Protein AF-A0AAI9WAF0-F1 (afdb_monomer_lite)

Structure (mmCIF, N/CA/C/O backbone):
data_AF-A0AAI9WAF0-F1
#
_entry.id   AF-A0AAI9WAF0-F1
#
loop_
_atom_site.group_PDB
_atom_site.id
_atom_site.type_symbol
_atom_site.label_atom_id
_atom_site.label_alt_id
_atom_site.label_comp_id
_atom_site.label_asym_id
_atom_site.label_entity_id
_atom_site.label_seq_id
_atom_site.pdbx_PDB_ins_code
_atom_site.Cartn_x
_atom_site.Cartn_y
_atom_site.Cartn_z
_atom_site.occupancy
_atom_site.B_iso_or_equiv
_atom_site.auth_seq_id
_atom_site.auth_comp_id
_atom_site.auth_asym_id
_atom_site.auth_atom_id
_atom_site.pdbx_PDB_model_num
ATOM 1 N N . MET A 1 1 ? -15.490 14.303 31.988 1.00 39.72 1 MET A N 1
ATOM 2 C CA . MET A 1 1 ? -14.953 14.883 30.740 1.00 39.72 1 MET A CA 1
ATOM 3 C C . MET A 1 1 ? -13.532 14.339 30.536 1.00 39.72 1 MET A C 1
ATOM 5 O O . MET A 1 1 ? -12.592 15.025 30.876 1.00 39.72 1 MET A O 1
ATOM 9 N N . MET A 1 2 ? -13.384 13.064 30.133 1.00 45.62 2 MET A N 1
ATOM 10 C CA . MET A 1 2 ? -12.091 12.324 30.143 1.00 45.62 2 MET A CA 1
ATOM 11 C C . MET A 1 2 ? -11.842 11.447 28.893 1.00 45.62 2 MET A C 1
ATOM 13 O O . MET A 1 2 ? -10.805 10.806 28.788 1.00 45.62 2 MET A O 1
ATOM 17 N N . LYS A 1 3 ? -12.786 11.368 27.942 1.00 50.12 3 LYS A N 1
ATOM 18 C CA . LYS A 1 3 ? -12.644 10.518 26.737 1.00 50.12 3 LYS A CA 1
ATOM 19 C C . LYS A 1 3 ? -11.874 11.191 25.597 1.00 50.12 3 LYS A C 1
ATOM 21 O O . LYS A 1 3 ? -11.399 10.498 24.706 1.00 50.12 3 LYS A O 1
ATOM 26 N N . THR A 1 4 ? -11.780 12.517 25.609 1.00 54.72 4 THR A N 1
ATOM 27 C CA . THR A 1 4 ? -11.128 13.291 24.546 1.00 54.72 4 THR A CA 1
ATOM 28 C C . THR A 1 4 ? -9.605 13.140 24.601 1.00 54.72 4 THR A C 1
ATOM 30 O O . THR A 1 4 ? -8.979 13.005 23.556 1.00 54.72 4 THR A O 1
ATOM 33 N N . ASP A 1 5 ? -9.041 13.038 25.809 1.00 63.12 5 ASP A N 1
ATOM 34 C CA . ASP A 1 5 ? -7.589 13.004 26.039 1.00 63.12 5 ASP A CA 1
ATOM 35 C C . ASP A 1 5 ? -6.935 11.667 25.662 1.00 63.12 5 ASP A C 1
ATOM 37 O O . ASP A 1 5 ? -5.769 11.626 25.282 1.00 63.12 5 ASP A O 1
ATOM 41 N N . SER A 1 6 ? -7.663 10.546 25.742 1.00 69.19 6 SER A N 1
ATOM 42 C CA . SER A 1 6 ? -7.091 9.243 25.374 1.00 69.19 6 SER A CA 1
ATOM 43 C C . SER A 1 6 ? -7.050 9.023 23.862 1.00 69.19 6 SER A C 1
ATOM 45 O O . SER A 1 6 ? -6.161 8.335 23.363 1.00 69.19 6 SER A O 1
ATOM 47 N N . LEU A 1 7 ? -8.002 9.605 23.129 1.00 69.69 7 LEU A N 1
ATOM 48 C CA . LEU A 1 7 ? -8.086 9.490 21.674 1.00 69.69 7 LEU A CA 1
ATOM 49 C C . LEU A 1 7 ? -7.065 10.386 20.975 1.00 69.69 7 LEU A C 1
ATOM 51 O O . LEU A 1 7 ? -6.473 9.947 19.994 1.00 69.69 7 LEU A O 1
ATOM 55 N N . SER A 1 8 ? -6.827 11.594 21.491 1.00 72.06 8 SER A N 1
ATOM 56 C CA . SER A 1 8 ? -5.754 12.461 20.993 1.00 72.06 8 SER A CA 1
ATOM 57 C C . SER A 1 8 ? -4.383 11.821 21.207 1.00 72.06 8 SER A C 1
ATOM 59 O O . SER A 1 8 ? -3.602 11.745 20.265 1.00 72.06 8 SER A O 1
ATOM 61 N N . LEU A 1 9 ? -4.131 11.253 22.391 1.00 78.75 9 LEU A N 1
ATOM 62 C CA . LEU A 1 9 ? -2.874 10.562 22.693 1.00 78.75 9 LEU A CA 1
ATOM 63 C C . LEU A 1 9 ? -2.663 9.316 21.816 1.00 78.75 9 LEU A C 1
ATOM 65 O O . LEU A 1 9 ? -1.543 8.999 21.417 1.00 78.75 9 LEU A O 1
ATOM 69 N N . ALA A 1 10 ? -3.739 8.582 21.513 1.00 77.69 10 ALA A N 1
ATOM 70 C CA . ALA A 1 10 ? -3.678 7.452 20.591 1.00 77.69 10 ALA A CA 1
ATOM 71 C C . ALA A 1 10 ? -3.384 7.913 19.157 1.00 77.69 10 ALA A C 1
ATOM 73 O O . ALA A 1 10 ? -2.576 7.284 18.476 1.00 77.69 10 ALA A O 1
ATOM 74 N N . ALA A 1 11 ? -4.004 9.008 18.710 1.00 75.06 11 ALA A N 1
ATOM 75 C CA . ALA A 1 11 ? -3.751 9.566 17.389 1.00 75.06 11 ALA A CA 1
ATOM 76 C C . ALA A 1 11 ? -2.294 10.037 17.250 1.00 75.06 11 ALA A C 1
ATOM 78 O O . ALA A 1 11 ? -1.622 9.663 16.293 1.00 75.06 11 ALA A O 1
ATOM 79 N N . GLU A 1 12 ? -1.776 10.759 18.242 1.00 79.31 12 GLU A N 1
ATOM 80 C CA . GLU A 1 12 ? -0.389 11.233 18.277 1.00 79.31 12 GLU A CA 1
ATOM 81 C C . GLU A 1 12 ? 0.611 10.073 18.164 1.00 79.31 12 GLU A C 1
ATOM 83 O O . GLU A 1 12 ? 1.448 10.061 17.262 1.00 79.31 12 GLU A O 1
ATOM 88 N N . LYS A 1 13 ? 0.437 9.017 18.971 1.00 81.81 13 LYS A N 1
ATOM 89 C CA . LYS A 1 13 ? 1.279 7.810 18.893 1.00 81.81 13 LYS A CA 1
ATOM 90 C C . LYS A 1 13 ? 1.215 7.116 17.535 1.00 81.81 13 LYS A C 1
ATOM 92 O O . LYS A 1 13 ? 2.224 6.600 17.062 1.00 81.81 13 LYS A O 1
ATOM 97 N N . VAL A 1 14 ? 0.040 7.061 16.908 1.00 79.00 14 VAL A N 1
ATOM 98 C CA . VAL A 1 14 ? -0.098 6.473 15.566 1.00 79.00 14 VAL A CA 1
ATOM 99 C C . VAL A 1 14 ? 0.636 7.329 14.529 1.00 79.00 14 VAL A C 1
ATOM 101 O O . VAL A 1 14 ? 1.310 6.767 13.666 1.00 79.00 14 VAL A O 1
ATOM 104 N N . GLY A 1 15 ? 0.565 8.659 14.635 1.00 80.56 15 GLY A N 1
ATOM 105 C CA . GLY A 1 15 ? 1.332 9.581 13.795 1.00 80.56 15 GLY A CA 1
ATOM 106 C C . GLY A 1 15 ? 2.841 9.359 13.921 1.00 80.56 15 GLY A C 1
ATOM 107 O O . GLY A 1 15 ? 3.520 9.172 12.911 1.00 80.56 15 GLY A O 1
ATOM 108 N N . GLU A 1 16 ? 3.354 9.267 15.151 1.00 82.69 16 GLU A N 1
ATOM 109 C CA . GLU A 1 16 ? 4.772 8.994 15.429 1.00 82.69 16 GLU A CA 1
ATOM 110 C C . GLU A 1 16 ? 5.236 7.649 14.854 1.00 82.69 16 GLU A C 1
ATOM 112 O O . GLU A 1 16 ? 6.229 7.596 14.128 1.00 82.69 16 GLU A O 1
ATOM 117 N N . ILE A 1 17 ? 4.498 6.564 15.125 1.00 80.94 17 ILE A N 1
ATOM 118 C CA . ILE A 1 17 ? 4.837 5.211 14.648 1.00 80.94 17 ILE A CA 1
ATOM 119 C C . ILE A 1 17 ? 4.880 5.166 13.119 1.00 80.94 17 ILE A C 1
ATOM 121 O O . ILE A 1 17 ? 5.729 4.494 12.529 1.00 80.94 17 ILE A O 1
ATOM 125 N N . LEU A 1 18 ? 3.953 5.863 12.464 1.00 77.75 18 LEU A N 1
ATOM 126 C CA . LEU A 1 18 ? 3.835 5.841 11.012 1.00 77.75 18 LEU A CA 1
ATOM 127 C C . LEU A 1 18 ? 4.694 6.906 10.322 1.00 77.75 18 LEU A C 1
ATOM 129 O O . LEU A 1 18 ? 4.824 6.840 9.095 1.00 77.75 18 LEU A O 1
ATOM 133 N N . GLY A 1 19 ? 5.288 7.849 11.060 1.00 80.69 19 GLY A N 1
ATOM 134 C CA . GLY A 1 19 ? 5.929 9.037 10.493 1.00 80.69 19 GLY A CA 1
ATOM 135 C C . GLY A 1 19 ? 4.956 9.808 9.599 1.00 80.69 19 GLY A C 1
ATOM 136 O O . GLY A 1 19 ? 5.263 10.073 8.436 1.00 80.69 19 GLY A O 1
ATOM 137 N N . ALA A 1 20 ? 3.746 10.035 10.106 1.00 83.38 20 ALA A N 1
ATOM 138 C CA . ALA A 1 20 ? 2.621 10.613 9.385 1.00 83.38 20 ALA A CA 1
ATOM 139 C C . ALA A 1 20 ? 2.005 11.767 10.183 1.00 83.38 20 ALA A C 1
ATOM 141 O O . ALA A 1 20 ? 2.044 11.782 11.413 1.00 83.38 20 ALA A O 1
ATOM 142 N N . GLU A 1 21 ? 1.419 12.721 9.471 1.00 84.38 21 GLU A N 1
ATOM 143 C CA . GLU A 1 21 ? 0.654 13.815 10.057 1.00 84.38 21 GLU A CA 1
ATOM 144 C C . GLU A 1 21 ? -0.737 13.310 10.458 1.00 84.38 21 GLU A C 1
ATOM 146 O O . GLU A 1 21 ? -1.301 12.419 9.816 1.00 84.38 21 GLU A O 1
ATOM 151 N N . MET A 1 22 ? -1.281 13.860 11.542 1.00 81.50 22 MET A N 1
ATOM 152 C CA . MET A 1 22 ? -2.612 13.531 12.041 1.00 81.50 22 MET A CA 1
ATOM 153 C 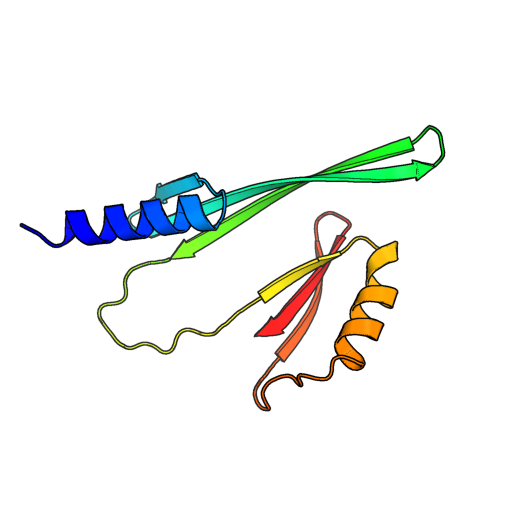C . MET A 1 22 ? -3.478 14.778 12.054 1.00 81.50 22 MET A C 1
ATOM 155 O O . MET A 1 22 ? -3.160 15.748 12.738 1.00 81.50 22 MET A O 1
ATOM 159 N N . GLU A 1 23 ? -4.600 14.727 11.347 1.00 83.50 23 GLU A N 1
ATOM 160 C CA . GLU A 1 23 ? -5.549 15.834 11.273 1.00 83.50 23 GLU A CA 1
ATOM 161 C C . GLU A 1 23 ? -6.941 15.377 11.708 1.00 83.50 23 GLU A C 1
ATOM 163 O O . GLU A 1 23 ? -7.381 14.271 11.394 1.00 83.50 23 GLU A O 1
ATOM 168 N N . LEU A 1 24 ? -7.658 16.229 12.442 1.00 79.31 24 LEU A N 1
ATOM 169 C CA . LEU A 1 24 ? -9.069 16.011 12.744 1.00 79.31 24 LEU A CA 1
ATOM 170 C C . LEU A 1 24 ? -9.903 16.815 11.744 1.00 79.31 24 LEU A C 1
ATOM 172 O O . LEU A 1 24 ? -9.981 18.038 11.840 1.00 79.31 24 LEU A O 1
ATOM 176 N N . TYR A 1 25 ? -10.543 16.128 10.803 1.00 75.31 25 TYR A N 1
ATOM 177 C CA . TYR A 1 25 ? -11.356 16.741 9.754 1.00 75.31 25 TYR A CA 1
ATOM 178 C C . TYR A 1 25 ? -12.786 16.200 9.816 1.00 75.31 25 TYR A C 1
ATOM 180 O O . TYR A 1 25 ? -12.991 14.987 9.777 1.00 75.31 25 TYR A O 1
ATOM 188 N N . GLU A 1 26 ? -13.782 17.085 9.944 1.00 77.81 26 GLU A N 1
ATOM 189 C CA . GLU A 1 26 ? -15.216 16.721 9.982 1.00 77.81 26 GLU A CA 1
ATOM 190 C C . GLU A 1 26 ? -15.561 15.641 11.041 1.00 77.81 26 GLU A C 1
ATOM 192 O O . GLU A 1 26 ? -16.459 14.815 10.875 1.00 77.81 26 GLU A O 1
ATOM 197 N N . GLY A 1 27 ? -14.818 15.607 12.156 1.00 74.19 27 GLY A N 1
ATOM 198 C CA . GLY A 1 27 ? -14.997 14.611 13.222 1.00 74.19 27 GLY A CA 1
ATOM 199 C C . GLY A 1 27 ? -14.404 13.223 12.930 1.00 74.19 27 GLY A C 1
ATOM 200 O O . GLY A 1 27 ? -14.677 12.280 13.680 1.00 74.19 27 GLY A O 1
ATOM 201 N N . PHE A 1 28 ? -13.594 13.093 11.877 1.00 75.44 28 PHE A N 1
ATOM 202 C CA . PHE A 1 28 ? -12.780 11.919 11.560 1.00 75.44 28 PHE A CA 1
ATOM 203 C C . PHE A 1 28 ? -11.304 12.230 11.784 1.00 75.44 28 PHE A C 1
ATOM 205 O O . PHE A 1 28 ? -10.833 13.313 11.444 1.00 75.44 28 PHE A O 1
ATOM 212 N N . TRP A 1 29 ? -10.569 11.263 12.326 1.00 79.31 29 TRP A N 1
ATOM 213 C CA . TRP A 1 29 ? -9.114 11.337 12.349 1.00 79.31 29 TRP A CA 1
ATOM 214 C C . TRP A 1 29 ? -8.580 10.906 10.990 1.00 79.31 29 TRP A C 1
ATOM 216 O O . TRP A 1 29 ? -8.949 9.844 10.488 1.00 79.31 29 TRP A O 1
ATOM 226 N N . GLN A 1 30 ? -7.723 11.725 10.397 1.00 82.25 30 GLN A N 1
ATOM 227 C CA . GLN A 1 30 ? -7.022 11.435 9.160 1.00 82.25 30 GLN A CA 1
ATOM 228 C C . GLN A 1 30 ? -5.539 11.262 9.446 1.00 82.25 30 GLN A C 1
ATOM 230 O O . GLN A 1 30 ? -4.890 12.175 9.946 1.00 82.25 30 GLN A O 1
ATOM 235 N N . VAL A 1 31 ? -5.010 10.095 9.091 1.00 82.88 31 VAL A N 1
ATOM 236 C CA . VAL A 1 31 ? -3.568 9.889 8.955 1.00 82.88 31 VAL A CA 1
ATOM 237 C C . VAL A 1 31 ? -3.188 10.355 7.563 1.00 82.88 31 VAL A C 1
ATOM 239 O O . VAL A 1 31 ? -3.714 9.798 6.602 1.00 82.88 31 VAL A O 1
ATOM 242 N N . ILE A 1 32 ? -2.277 11.312 7.438 1.00 83.12 32 ILE A N 1
ATOM 243 C CA . ILE A 1 32 ? -1.757 11.789 6.156 1.00 83.12 32 ILE A CA 1
ATOM 244 C C . ILE A 1 32 ? -0.265 11.490 6.099 1.00 83.12 32 ILE A C 1
ATOM 246 O O . ILE A 1 32 ? 0.528 11.963 6.908 1.00 83.12 32 ILE A O 1
ATOM 250 N N . LYS A 1 33 ? 0.143 10.697 5.113 1.00 83.19 33 LYS A N 1
ATOM 251 C CA . LYS A 1 33 ? 1.544 10.375 4.868 1.00 83.19 33 LYS A CA 1
ATOM 252 C C . LYS A 1 33 ? 1.923 10.772 3.456 1.00 83.19 33 LYS A C 1
ATOM 254 O O . LYS A 1 33 ? 1.440 10.188 2.487 1.00 83.19 33 LYS A O 1
ATOM 259 N N . LYS A 1 34 ? 2.834 11.737 3.344 1.00 82.12 34 LYS A N 1
ATOM 260 C CA . LYS A 1 34 ? 3.432 12.127 2.067 1.00 82.12 34 LYS A CA 1
ATOM 261 C C . LYS A 1 34 ? 4.739 11.377 1.864 1.00 82.12 34 LYS A C 1
ATOM 263 O O . LYS A 1 34 ? 5.618 11.390 2.722 1.00 82.12 34 LYS A O 1
ATOM 268 N N . ARG A 1 35 ? 4.874 10.715 0.721 1.00 80.75 35 ARG A N 1
ATOM 269 C CA . ARG A 1 35 ? 6.088 10.010 0.317 1.00 80.75 35 ARG A CA 1
ATOM 270 C C . ARG A 1 35 ? 6.519 10.491 -1.058 1.00 80.75 35 ARG A C 1
ATOM 272 O O . ARG A 1 35 ? 5.767 10.379 -2.020 1.00 80.75 35 ARG A O 1
ATOM 279 N N . THR A 1 36 ? 7.755 10.961 -1.157 1.00 80.38 36 THR A N 1
ATOM 280 C CA . THR A 1 36 ? 8.382 11.264 -2.445 1.00 80.38 36 THR A CA 1
ATOM 281 C C . THR A 1 36 ? 9.161 10.044 -2.913 1.00 80.38 36 THR A C 1
ATOM 283 O O . THR A 1 36 ? 10.057 9.574 -2.212 1.00 80.38 36 THR A O 1
ATOM 286 N N . ILE A 1 37 ? 8.824 9.531 -4.092 1.00 79.88 37 ILE A N 1
ATOM 287 C CA . ILE A 1 37 ? 9.540 8.444 -4.760 1.00 79.88 37 ILE A CA 1
ATOM 288 C C . ILE A 1 37 ? 10.298 9.049 -5.932 1.00 79.88 37 ILE A C 1
ATOM 290 O O . ILE A 1 37 ? 9.703 9.731 -6.761 1.00 79.88 37 ILE A O 1
ATOM 294 N N . LYS A 1 38 ? 11.605 8.801 -6.000 1.00 79.19 38 LYS A N 1
ATOM 295 C CA . LYS A 1 38 ? 12.452 9.197 -7.127 1.00 79.19 38 LYS A CA 1
ATOM 296 C C . LYS A 1 38 ? 12.949 7.935 -7.814 1.00 79.19 38 LYS A C 1
ATOM 298 O O . LYS A 1 38 ? 13.582 7.118 -7.150 1.00 79.19 38 LYS A O 1
ATOM 303 N N . ALA A 1 39 ? 12.689 7.790 -9.108 1.00 74.69 39 ALA A N 1
ATOM 304 C CA . ALA A 1 39 ? 13.294 6.743 -9.923 1.00 74.69 39 ALA A CA 1
ATOM 305 C C . ALA A 1 39 ? 14.177 7.357 -11.004 1.00 74.69 39 ALA A C 1
ATOM 307 O O . ALA A 1 39 ? 13.813 8.334 -11.663 1.00 74.69 39 ALA A O 1
ATOM 308 N N . HIS A 1 40 ? 15.346 6.756 -11.189 1.00 74.69 40 HIS A N 1
ATOM 309 C CA . HIS A 1 40 ? 16.221 7.048 -12.312 1.00 74.69 40 HIS A CA 1
ATOM 310 C C . HIS A 1 40 ? 15.873 6.085 -13.437 1.00 74.69 40 HIS A C 1
ATOM 312 O O . HIS A 1 40 ? 16.064 4.880 -13.311 1.00 74.69 40 HIS A O 1
ATOM 318 N N . THR A 1 41 ? 15.333 6.627 -14.521 1.00 67.25 41 THR A N 1
ATOM 319 C CA . THR A 1 41 ? 14.927 5.840 -15.696 1.00 67.25 41 THR A CA 1
ATOM 320 C C . THR A 1 41 ? 16.045 5.770 -16.742 1.00 67.25 41 THR A C 1
ATOM 322 O O . THR A 1 41 ? 16.086 4.843 -17.545 1.00 67.25 41 THR A O 1
ATOM 325 N N . SER A 1 42 ? 16.996 6.711 -16.700 1.00 72.38 42 SER A N 1
ATOM 326 C CA . SER A 1 42 ? 18.250 6.719 -17.465 1.00 72.38 42 SER A CA 1
ATOM 327 C C . SER A 1 42 ? 19.298 7.601 -16.764 1.00 72.38 42 SER A C 1
ATOM 329 O O . SER A 1 42 ? 19.011 8.174 -15.710 1.00 72.38 42 SER A O 1
ATOM 331 N N . PHE A 1 43 ? 20.505 7.717 -17.334 1.00 69.12 43 PHE A N 1
ATOM 332 C CA . PHE A 1 43 ? 21.613 8.493 -16.750 1.00 69.12 43 PHE A CA 1
ATOM 333 C C . PHE A 1 43 ? 21.240 9.967 -16.488 1.00 69.12 43 PHE A C 1
ATOM 335 O O . PHE A 1 43 ? 21.655 10.525 -15.476 1.00 69.12 43 PHE A O 1
ATOM 342 N N . ASP A 1 44 ? 20.359 10.537 -17.322 1.00 77.19 44 ASP A N 1
ATOM 343 C CA . ASP A 1 44 ? 19.976 11.955 -17.265 1.00 77.19 44 ASP A CA 1
ATOM 344 C C . ASP A 1 44 ? 18.485 12.185 -16.944 1.00 77.19 44 ASP A C 1
ATOM 346 O O . ASP A 1 44 ? 18.046 13.332 -16.843 1.00 77.19 44 ASP A O 1
ATOM 350 N N . MET A 1 45 ? 17.680 11.125 -16.772 1.00 70.44 45 MET A N 1
ATOM 351 C CA . MET A 1 45 ? 16.232 11.250 -16.562 1.00 70.44 45 MET A CA 1
ATOM 352 C C . MET A 1 45 ? 15.788 10.702 -15.201 1.00 70.44 45 MET A C 1
ATOM 354 O O . MET A 1 45 ? 15.755 9.491 -14.958 1.00 70.44 45 MET A O 1
ATOM 358 N N . CYS A 1 46 ? 15.402 11.624 -14.316 1.00 73.50 46 CYS A N 1
ATOM 359 C CA . CYS A 1 46 ? 14.845 11.344 -12.996 1.00 73.50 46 CYS A CA 1
ATOM 360 C C . CYS A 1 46 ? 13.348 11.669 -12.992 1.00 73.50 46 CYS A C 1
ATOM 362 O O . CYS A 1 46 ? 12.955 12.803 -13.271 1.00 73.50 46 CYS A O 1
ATOM 364 N N . VAL A 1 47 ? 12.517 10.684 -12.660 1.00 76.12 47 VAL A N 1
ATOM 365 C CA . VAL A 1 47 ? 11.081 10.879 -12.451 1.00 76.12 47 VAL A CA 1
ATOM 366 C C . VAL A 1 47 ? 10.817 10.909 -10.951 1.00 76.12 47 VAL A C 1
ATOM 368 O O . VAL A 1 47 ? 11.296 10.053 -10.208 1.00 76.12 47 VAL A O 1
ATOM 371 N N . SER A 1 48 ? 10.068 11.916 -10.500 1.00 74.88 48 SER A N 1
ATOM 372 C CA . SER A 1 48 ? 9.689 12.077 -9.098 1.00 74.88 48 SER A CA 1
ATOM 373 C C . SER A 1 48 ? 8.172 12.013 -8.961 1.00 74.88 48 SER A C 1
ATOM 375 O O . SER A 1 48 ? 7.468 12.873 -9.487 1.00 74.88 48 SER A O 1
ATOM 377 N N . TRP A 1 49 ? 7.671 11.041 -8.204 1.00 75.62 49 TRP A N 1
ATOM 378 C CA . TRP A 1 49 ? 6.266 10.949 -7.813 1.00 75.62 49 TRP A CA 1
ATOM 379 C C . TRP A 1 49 ? 6.097 11.412 -6.369 1.00 75.62 49 TRP A C 1
ATOM 381 O O . TRP A 1 49 ? 6.877 11.039 -5.493 1.00 75.62 49 TRP A O 1
ATOM 391 N N . SER A 1 50 ? 5.060 12.207 -6.115 1.00 77.50 50 SER A N 1
ATOM 392 C CA . SER A 1 50 ? 4.606 12.519 -4.761 1.00 77.50 50 SER A CA 1
ATOM 393 C C . SER A 1 50 ? 3.336 11.724 -4.475 1.00 77.50 50 SER A C 1
ATOM 395 O O . SER A 1 50 ? 2.318 11.884 -5.153 1.00 77.50 50 SER A O 1
ATOM 397 N N . LEU A 1 51 ? 3.414 10.827 -3.499 1.00 77.62 51 LEU A N 1
ATOM 398 C CA . LEU A 1 51 ? 2.298 10.033 -3.011 1.00 77.62 51 LEU A CA 1
ATOM 399 C C . LEU A 1 51 ? 1.814 10.616 -1.695 1.00 77.62 51 LEU A C 1
ATOM 401 O O . LEU A 1 51 ? 2.461 10.461 -0.665 1.00 77.62 51 LEU A O 1
ATOM 405 N N . GLU A 1 52 ? 0.657 11.259 -1.734 1.00 79.12 52 GLU A N 1
ATOM 406 C CA . GLU A 1 52 ? -0.111 11.578 -0.537 1.00 79.12 52 GLU A CA 1
ATOM 407 C C . GLU A 1 52 ? -1.086 10.430 -0.272 1.00 79.12 52 GLU A C 1
ATOM 409 O O . GLU A 1 52 ? -1.985 10.174 -1.079 1.00 79.12 52 GLU A O 1
ATOM 414 N N . LEU A 1 53 ? -0.840 9.703 0.816 1.00 76.75 53 LEU A N 1
ATOM 415 C CA . LEU A 1 53 ? -1.674 8.618 1.312 1.00 76.75 53 LEU A CA 1
ATOM 416 C C . LEU A 1 53 ? -2.459 9.143 2.507 1.00 76.75 53 LEU A C 1
ATOM 418 O O . LEU A 1 53 ? -1.847 9.598 3.473 1.00 76.75 53 LEU A O 1
ATOM 422 N N . SER A 1 54 ? -3.786 9.065 2.452 1.00 76.81 54 SER A N 1
ATOM 423 C CA . SER A 1 54 ? -4.637 9.434 3.577 1.00 76.81 54 SER A CA 1
ATOM 424 C C . SER A 1 54 ? -5.551 8.288 3.995 1.00 76.81 54 SER A C 1
ATOM 426 O O . SER A 1 54 ? -6.149 7.605 3.164 1.00 76.81 54 SER A O 1
ATOM 428 N N . VAL A 1 55 ? -5.651 8.059 5.304 1.00 75.44 55 VAL A N 1
ATOM 429 C CA . VAL A 1 55 ? -6.576 7.083 5.890 1.00 75.44 55 VAL A CA 1
ATOM 430 C C . VAL A 1 55 ? -7.439 7.800 6.909 1.00 75.44 55 VAL A C 1
ATOM 432 O O . VAL A 1 55 ? -6.944 8.284 7.922 1.00 75.44 55 VAL A O 1
ATOM 435 N N . SER A 1 56 ? -8.741 7.852 6.636 1.00 75.00 56 SER A N 1
ATOM 436 C CA . SER A 1 56 ? -9.732 8.406 7.558 1.00 75.00 56 SER A CA 1
ATOM 437 C C . SER A 1 56 ? -10.311 7.302 8.433 1.00 75.00 56 SER A C 1
ATOM 439 O O . SER A 1 56 ? -10.770 6.280 7.923 1.00 75.00 56 SER A O 1
ATOM 441 N N . PHE A 1 57 ? -10.344 7.513 9.744 1.00 73.81 57 PHE A N 1
ATOM 442 C CA . PHE A 1 57 ? -10.965 6.593 10.685 1.00 73.81 57 PHE A CA 1
ATOM 443 C C . PHE A 1 57 ? -11.813 7.334 11.720 1.00 73.81 57 PHE A C 1
ATOM 445 O O . PHE A 1 57 ? -11.542 8.472 12.107 1.00 73.81 57 PHE A O 1
ATOM 452 N N . LYS A 1 58 ? -12.871 6.662 12.179 1.00 72.12 58 LYS A N 1
ATOM 453 C CA . LYS A 1 58 ? -13.726 7.128 13.271 1.00 72.12 58 LYS A CA 1
ATOM 454 C C . LYS A 1 58 ? -13.754 6.074 14.369 1.00 72.12 58 LYS A C 1
ATOM 456 O O . LYS A 1 58 ? -13.922 4.896 14.052 1.00 72.12 58 LYS A O 1
ATOM 461 N N . PRO A 1 59 ? -13.652 6.465 15.648 1.00 64.25 59 PRO A N 1
ATOM 462 C CA . PRO A 1 59 ? -13.900 5.545 16.747 1.00 64.25 59 PRO A CA 1
ATOM 463 C C . PRO A 1 59 ? -15.343 5.025 16.659 1.00 64.25 59 PRO A C 1
ATOM 465 O O . PRO A 1 59 ? -16.296 5.787 16.831 1.00 64.25 59 PRO A O 1
ATOM 468 N N . SER A 1 60 ? -15.513 3.737 16.360 1.00 63.03 60 SER A N 1
ATOM 469 C CA . SER A 1 60 ? -16.818 3.077 16.434 1.00 63.03 60 SER A CA 1
ATOM 470 C C . SER A 1 60 ? -17.084 2.650 17.875 1.00 63.03 60 SER A C 1
ATOM 472 O O . SER A 1 60 ? -16.230 2.050 18.523 1.00 63.03 60 SER A O 1
ATOM 474 N N . THR A 1 61 ? -18.278 2.943 18.387 1.00 62.22 61 THR A N 1
ATOM 475 C CA . THR A 1 61 ? -18.751 2.458 19.696 1.00 62.22 61 THR A CA 1
ATOM 476 C C . THR A 1 61 ? -19.329 1.044 19.624 1.00 62.22 61 THR A C 1
ATOM 478 O O . THR A 1 61 ? -19.741 0.493 20.642 1.00 62.22 61 THR A O 1
ATOM 481 N N . HIS A 1 62 ? -19.395 0.452 18.433 1.00 59.62 62 HIS A N 1
ATOM 482 C CA . HIS A 1 62 ? -19.803 -0.930 18.215 1.00 59.62 62 HIS A CA 1
ATOM 483 C C . HIS A 1 62 ? -18.608 -1.731 17.710 1.00 59.62 62 HIS A C 1
ATOM 485 O O . HIS A 1 62 ? -17.860 -1.233 16.868 1.0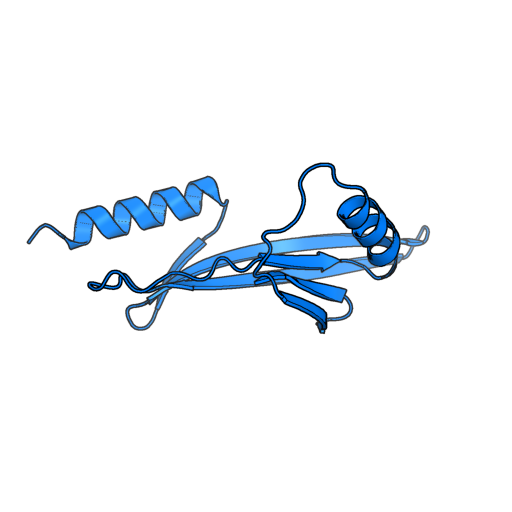0 59.62 62 HIS A O 1
ATOM 491 N N . ASN A 1 63 ? -18.468 -2.973 18.191 1.00 59.94 63 ASN A N 1
ATOM 492 C CA . ASN A 1 63 ? -17.534 -3.996 17.697 1.00 59.94 63 ASN A CA 1
ATOM 493 C C . ASN A 1 63 ? -17.854 -4.387 16.237 1.00 59.94 63 ASN A C 1
ATOM 495 O O . ASN A 1 63 ? -18.113 -5.545 15.919 1.00 59.94 63 ASN A O 1
ATOM 499 N N . GLN A 1 64 ? -17.902 -3.415 15.333 1.00 62.84 64 GLN A N 1
ATOM 500 C CA . GLN A 1 64 ? -17.943 -3.673 13.909 1.00 62.84 64 GLN A CA 1
ATOM 501 C C . GLN A 1 64 ? -16.606 -4.288 13.510 1.00 62.84 64 GLN A C 1
ATOM 503 O O . GLN A 1 64 ? -15.541 -3.828 13.924 1.00 62.84 64 GLN A O 1
ATOM 508 N N . LEU A 1 65 ? -16.686 -5.356 12.722 1.00 66.81 65 LEU A N 1
ATOM 509 C CA . LEU A 1 65 ? -15.528 -6.032 12.160 1.00 66.81 65 LEU A CA 1
ATOM 510 C C . LEU A 1 65 ? -14.765 -5.040 11.274 1.00 66.81 65 LEU A C 1
ATOM 512 O O . LEU A 1 65 ? -15.289 -4.564 10.267 1.00 66.81 65 LEU A O 1
ATOM 516 N N . ALA A 1 66 ? -13.534 -4.715 11.664 1.00 70.50 66 ALA A N 1
ATOM 517 C CA . ALA A 1 66 ? -12.615 -3.991 10.803 1.00 70.50 66 ALA A CA 1
ATOM 518 C C . ALA A 1 66 ? -12.096 -4.952 9.725 1.00 70.50 66 ALA A C 1
ATOM 520 O O . ALA A 1 66 ? -11.631 -6.047 10.038 1.00 70.50 66 ALA A O 1
ATOM 521 N N . ILE A 1 67 ? -12.176 -4.543 8.460 1.00 72.94 67 ILE A N 1
ATOM 522 C CA . ILE A 1 67 ? -11.561 -5.283 7.354 1.00 72.94 67 ILE A CA 1
ATOM 523 C C . ILE A 1 67 ? -10.121 -4.796 7.233 1.00 72.94 67 ILE A C 1
ATOM 525 O O . ILE A 1 67 ? -9.891 -3.599 7.048 1.00 72.94 67 ILE A O 1
ATOM 529 N N . ASN A 1 68 ? -9.162 -5.714 7.340 1.00 78.12 68 ASN A N 1
ATOM 530 C CA . ASN A 1 68 ? -7.759 -5.394 7.124 1.00 78.12 68 ASN A CA 1
ATOM 531 C C . ASN A 1 68 ? -7.519 -5.220 5.621 1.00 78.12 68 ASN A C 1
ATOM 533 O O . ASN A 1 68 ? -7.653 -6.177 4.866 1.00 78.12 68 ASN A O 1
ATOM 537 N N . LYS A 1 69 ? -7.194 -3.997 5.198 1.00 83.44 69 LYS A N 1
ATOM 538 C CA . LYS A 1 69 ? -6.892 -3.676 3.804 1.00 83.44 69 LYS A CA 1
ATOM 539 C C . LYS A 1 69 ? -5.463 -3.176 3.685 1.00 83.44 69 LYS A C 1
ATOM 541 O O . LYS A 1 69 ? -5.036 -2.341 4.480 1.00 83.44 69 LYS A O 1
ATOM 546 N N . ALA A 1 70 ? -4.766 -3.631 2.655 1.00 85.94 70 ALA A N 1
ATOM 547 C CA . ALA A 1 70 ? -3.444 -3.148 2.290 1.00 85.94 70 ALA A CA 1
ATOM 548 C C . ALA A 1 70 ? -3.430 -2.704 0.825 1.00 85.94 70 ALA A C 1
ATOM 550 O O . ALA A 1 70 ? -3.994 -3.371 -0.043 1.00 85.94 70 ALA A O 1
ATOM 551 N N . GLU A 1 71 ? -2.764 -1.585 0.555 1.00 88.38 71 GLU A N 1
ATOM 552 C CA . GLU A 1 71 ? -2.511 -1.090 -0.797 1.00 88.38 71 GLU A CA 1
ATOM 553 C C . GLU A 1 71 ? -1.002 -0.992 -1.013 1.00 88.38 71 GLU A C 1
ATOM 555 O O . GLU A 1 71 ? -0.281 -0.425 -0.189 1.00 88.38 71 GLU A O 1
ATOM 560 N N . VAL A 1 72 ? -0.523 -1.553 -2.121 1.00 89.69 72 VAL A N 1
ATOM 561 C CA . VAL A 1 72 ? 0.889 -1.525 -2.503 1.00 89.69 72 VAL A CA 1
ATOM 562 C C . VAL A 1 72 ? 1.008 -0.844 -3.856 1.00 89.69 72 VAL A C 1
ATOM 564 O O . VAL A 1 72 ? 0.524 -1.367 -4.859 1.00 89.69 72 VAL A O 1
ATOM 567 N N . PHE A 1 73 ? 1.651 0.322 -3.870 1.00 88.75 73 PHE A N 1
ATOM 568 C CA . PHE A 1 73 ? 1.963 1.065 -5.088 1.00 88.75 73 PHE A CA 1
ATOM 569 C C . PHE A 1 73 ? 3.351 0.670 -5.586 1.00 88.75 73 PHE A C 1
ATOM 571 O O . PHE A 1 73 ? 4.316 0.732 -4.825 1.00 88.75 73 PHE A O 1
ATOM 578 N N . LEU A 1 74 ? 3.425 0.260 -6.848 1.00 89.81 74 LEU A N 1
ATOM 579 C CA . LEU A 1 74 ? 4.607 -0.290 -7.499 1.00 89.81 74 LEU A CA 1
ATOM 580 C C . LEU A 1 74 ? 4.860 0.442 -8.812 1.00 89.81 74 LEU A C 1
ATOM 582 O O . LEU A 1 74 ? 3.927 0.719 -9.576 1.00 89.81 74 LEU A O 1
ATOM 586 N N . LEU A 1 75 ? 6.127 0.704 -9.105 1.00 88.06 75 LEU A N 1
ATOM 587 C CA . LEU A 1 75 ? 6.544 1.119 -10.437 1.00 88.06 75 LEU A CA 1
ATOM 588 C C . LEU A 1 75 ? 6.316 -0.025 -11.447 1.00 88.06 75 LEU A C 1
ATOM 590 O O . LEU A 1 75 ? 6.285 -1.199 -11.053 1.00 88.06 75 LEU A O 1
ATOM 594 N N . PRO A 1 76 ? 6.153 0.277 -12.750 1.00 86.62 76 PRO A N 1
ATOM 595 C CA . PRO A 1 76 ? 6.020 -0.743 -13.794 1.00 86.62 76 PRO A CA 1
ATOM 596 C C . PRO A 1 76 ? 7.090 -1.840 -13.725 1.00 86.62 76 PRO A C 1
ATOM 598 O O . PRO A 1 76 ? 6.776 -3.026 -13.815 1.00 86.62 76 PRO A O 1
ATOM 601 N N . GLU A 1 77 ? 8.341 -1.451 -13.494 1.00 87.06 77 GLU A N 1
ATOM 602 C CA . GLU A 1 77 ? 9.493 -2.343 -13.376 1.00 87.06 77 GLU A CA 1
ATOM 603 C C . GLU A 1 77 ? 9.487 -3.216 -12.107 1.00 87.06 77 GLU A C 1
ATOM 605 O O . GLU A 1 77 ? 10.098 -4.284 -12.087 1.00 87.06 77 GLU A O 1
ATOM 610 N N . GLU A 1 78 ? 8.773 -2.810 -11.055 1.00 90.19 78 GLU A N 1
ATOM 611 C CA . GLU A 1 78 ? 8.725 -3.531 -9.778 1.00 90.19 78 GLU A CA 1
ATOM 612 C C . GLU A 1 78 ? 7.647 -4.621 -9.760 1.00 90.19 78 GLU A C 1
ATOM 614 O O . GLU A 1 78 ? 7.761 -5.589 -9.004 1.00 90.19 78 GLU A O 1
ATOM 619 N N . LEU A 1 79 ? 6.607 -4.496 -10.594 1.00 91.44 79 LEU A N 1
ATOM 620 C CA . LEU A 1 79 ? 5.404 -5.327 -10.509 1.00 91.44 79 LEU A CA 1
ATOM 621 C C . LEU A 1 79 ? 5.704 -6.826 -10.628 1.00 91.44 79 LEU A C 1
ATOM 623 O O . LEU A 1 79 ? 5.215 -7.624 -9.822 1.00 91.44 79 LEU A O 1
ATOM 627 N N . ALA A 1 80 ? 6.494 -7.214 -11.630 1.00 93.19 80 ALA A N 1
ATOM 628 C CA . ALA A 1 80 ? 6.800 -8.617 -11.893 1.00 93.19 80 ALA A CA 1
ATOM 629 C C . ALA A 1 80 ? 7.608 -9.236 -10.742 1.00 93.19 80 ALA A C 1
ATOM 631 O O . ALA A 1 80 ? 7.239 -10.289 -10.218 1.00 93.19 80 ALA A O 1
ATOM 632 N N . SER A 1 81 ? 8.661 -8.541 -10.307 1.00 94.06 81 SER A N 1
ATOM 633 C CA . SER A 1 81 ? 9.523 -8.964 -9.201 1.00 94.06 81 SER A CA 1
ATOM 634 C C . SER A 1 81 ? 8.746 -9.079 -7.890 1.00 94.06 81 SER A C 1
ATOM 636 O O . SER A 1 81 ? 8.852 -10.089 -7.195 1.00 94.06 81 SER A O 1
ATOM 638 N N . PHE A 1 82 ? 7.911 -8.084 -7.577 1.00 94.06 82 PHE A N 1
ATOM 639 C CA . PHE A 1 82 ? 7.088 -8.081 -6.370 1.00 94.06 82 PHE A CA 1
ATOM 640 C C . PHE A 1 82 ? 6.073 -9.225 -6.368 1.00 94.06 82 PHE A C 1
ATOM 642 O O . PHE A 1 82 ? 5.973 -9.964 -5.393 1.00 94.06 82 PHE A O 1
ATOM 649 N N . THR A 1 83 ? 5.338 -9.405 -7.468 1.00 92.06 83 THR A N 1
ATOM 650 C CA . THR A 1 83 ? 4.305 -10.448 -7.557 1.00 92.06 83 THR A CA 1
ATOM 651 C C . THR A 1 83 ? 4.925 -11.842 -7.474 1.00 92.06 83 THR A C 1
ATOM 653 O O . THR A 1 83 ? 4.394 -12.708 -6.783 1.00 92.06 83 THR A O 1
ATOM 656 N N . GLY A 1 84 ? 6.082 -12.049 -8.115 1.00 93.75 84 GLY A N 1
ATOM 657 C CA . GLY A 1 84 ? 6.844 -13.291 -7.999 1.00 93.75 84 GLY A CA 1
ATOM 658 C C . GLY A 1 84 ? 7.265 -13.588 -6.559 1.00 93.75 84 GLY A C 1
ATOM 659 O O . GLY A 1 84 ? 7.015 -14.686 -6.062 1.00 93.75 84 GLY A O 1
ATOM 660 N N . ALA A 1 85 ? 7.831 -12.596 -5.866 1.00 93.44 85 ALA A N 1
ATOM 661 C CA . ALA A 1 85 ? 8.226 -12.730 -4.465 1.00 93.44 85 ALA A CA 1
ATOM 662 C C . ALA A 1 85 ? 7.025 -12.997 -3.542 1.00 93.44 85 ALA A C 1
ATOM 664 O O . ALA A 1 85 ? 7.116 -13.824 -2.637 1.00 93.44 85 ALA A O 1
ATOM 665 N N . LEU A 1 86 ? 5.889 -12.341 -3.792 1.00 90.56 86 LEU A N 1
ATOM 666 C CA . LEU A 1 86 ? 4.670 -12.509 -3.005 1.00 90.56 86 LEU A CA 1
ATOM 667 C C . LEU A 1 86 ? 4.091 -13.925 -3.129 1.00 90.56 86 LEU A C 1
ATOM 669 O O . LEU A 1 86 ? 3.683 -14.508 -2.130 1.00 90.56 86 LEU A O 1
ATOM 673 N N . ILE A 1 87 ? 4.093 -14.497 -4.337 1.00 89.88 87 ILE A N 1
ATOM 674 C CA . ILE A 1 87 ? 3.627 -15.872 -4.585 1.00 89.88 87 ILE A CA 1
ATOM 675 C C . ILE A 1 87 ? 4.529 -16.897 -3.888 1.00 89.88 87 ILE A C 1
ATOM 677 O O . ILE A 1 87 ? 4.042 -17.895 -3.363 1.00 89.88 87 ILE A O 1
ATOM 681 N N . GLN A 1 88 ? 5.841 -16.659 -3.888 1.00 93.50 88 GLN A N 1
ATOM 682 C CA . GLN A 1 88 ? 6.835 -17.553 -3.285 1.00 93.50 88 GLN A CA 1
ATOM 683 C C . GLN A 1 88 ? 6.968 -17.372 -1.768 1.00 93.50 88 GLN A C 1
ATOM 685 O O . GLN A 1 88 ? 7.741 -18.085 -1.126 1.00 93.50 88 GLN A O 1
ATOM 690 N N . HIS A 1 89 ? 6.246 -16.413 -1.188 1.00 92.12 89 HIS A N 1
ATOM 691 C CA . HIS A 1 89 ? 6.375 -16.087 0.217 1.00 92.12 89 HIS A CA 1
ATOM 692 C C . HIS A 1 89 ? 5.895 -17.261 1.096 1.00 92.12 89 HIS A C 1
ATOM 694 O O . HIS A 1 89 ? 4.817 -17.809 0.857 1.00 92.12 89 HIS A O 1
ATOM 700 N N . PRO A 1 90 ? 6.651 -17.651 2.142 1.00 93.50 90 PRO A N 1
ATOM 701 C CA . PRO A 1 90 ? 6.325 -18.821 2.965 1.00 93.50 90 PRO A CA 1
ATOM 702 C C . PRO A 1 90 ? 5.061 -18.636 3.814 1.00 93.50 90 PRO A C 1
ATOM 704 O O . PRO A 1 90 ? 4.467 -19.610 4.268 1.00 93.50 90 PRO A O 1
ATOM 707 N N . ILE A 1 91 ? 4.653 -17.386 4.050 1.00 91.94 91 ILE A N 1
ATOM 708 C CA . ILE A 1 91 ? 3.400 -17.061 4.735 1.00 91.94 91 ILE A CA 1
ATOM 709 C C . ILE A 1 91 ? 2.327 -16.835 3.679 1.00 91.94 91 ILE A C 1
ATOM 711 O O . ILE A 1 91 ? 2.390 -15.851 2.940 1.00 91.94 91 ILE A O 1
ATOM 715 N N . HIS A 1 92 ? 1.350 -17.738 3.638 1.00 86.00 92 HIS A N 1
ATOM 716 C CA . HIS A 1 92 ? 0.206 -17.646 2.741 1.00 86.00 92 HIS A CA 1
ATOM 717 C C . HIS A 1 92 ? -0.805 -16.595 3.201 1.00 86.00 92 HIS A C 1
ATOM 719 O O 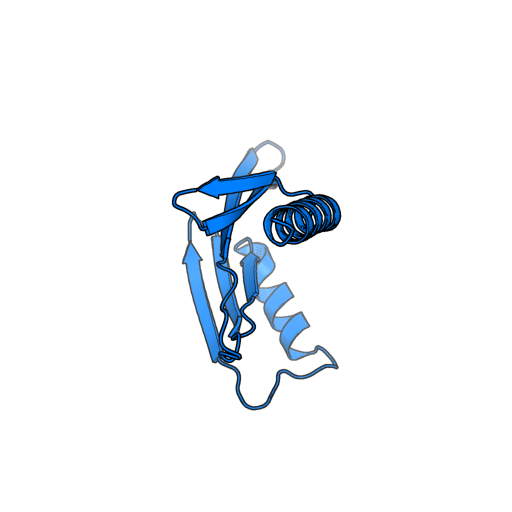. HIS A 1 92 ? -0.928 -16.288 4.389 1.00 86.00 92 HIS A O 1
ATOM 725 N N . PHE A 1 93 ? -1.578 -16.089 2.242 1.00 84.56 93 PHE A N 1
ATOM 726 C CA . PHE A 1 93 ? -2.740 -15.269 2.547 1.00 84.56 93 PHE A CA 1
ATOM 727 C C . PHE A 1 93 ? -3.821 -16.067 3.295 1.00 84.56 93 PHE A C 1
ATOM 729 O O . PHE A 1 93 ? -3.911 -17.289 3.139 1.00 84.56 93 PHE A O 1
ATOM 736 N N . PRO A 1 94 ? -4.669 -15.386 4.088 1.00 84.88 94 PRO A N 1
ATOM 737 C CA . PRO A 1 94 ? -5.860 -15.995 4.669 1.00 84.88 94 PRO A CA 1
ATOM 738 C C . PRO A 1 94 ? -6.754 -16.610 3.589 1.00 84.88 94 PRO A C 1
ATOM 740 O O . PRO A 1 94 ? -6.807 -16.109 2.475 1.00 84.88 94 PRO A O 1
ATOM 743 N N . SER A 1 95 ? -7.529 -17.644 3.919 1.00 85.06 95 SER A N 1
ATOM 744 C CA . SER A 1 95 ? -8.444 -18.285 2.958 1.00 85.06 95 SER A CA 1
ATOM 745 C C . SER A 1 95 ? -9.549 -17.357 2.439 1.00 85.06 95 SER A C 1
ATOM 747 O O . SER A 1 95 ? -10.122 -17.606 1.383 1.00 85.06 95 SER A O 1
ATOM 749 N N . SER A 1 96 ? -9.865 -16.299 3.185 1.00 86.38 96 SER A N 1
ATOM 750 C CA . SER A 1 96 ? -10.874 -15.295 2.848 1.00 86.38 96 SER A CA 1
ATOM 751 C C . SER A 1 96 ? -10.211 -13.958 2.512 1.00 86.38 96 SER A C 1
ATOM 753 O O . SER A 1 96 ? -10.348 -13.001 3.271 1.00 86.38 96 SER A O 1
ATOM 755 N N . PHE A 1 97 ? -9.471 -13.909 1.405 1.00 88.31 97 PHE A N 1
ATOM 756 C CA . PHE A 1 97 ? -8.880 -12.674 0.890 1.00 88.31 97 PHE A CA 1
ATOM 757 C C . PHE A 1 97 ? -9.338 -12.391 -0.540 1.00 88.31 97 PHE A C 1
ATOM 759 O O . PHE A 1 97 ? -9.757 -13.280 -1.284 1.00 88.31 97 PHE A O 1
ATOM 766 N N . SER A 1 98 ? -9.220 -11.132 -0.928 1.00 89.94 98 SER A N 1
ATOM 767 C CA . SER A 1 98 ? -9.437 -10.622 -2.268 1.00 89.94 98 SER A CA 1
ATOM 768 C C . SER A 1 98 ? -8.223 -9.809 -2.704 1.00 89.94 98 SER A C 1
ATOM 770 O O . SER A 1 98 ? -7.628 -9.075 -1.914 1.00 89.94 98 SER A O 1
ATOM 772 N N . GLN A 1 99 ? -7.851 -9.942 -3.977 1.00 91.44 99 GLN A N 1
ATOM 773 C CA . GLN A 1 99 ? -6.777 -9.168 -4.587 1.00 91.44 99 GLN A CA 1
ATOM 774 C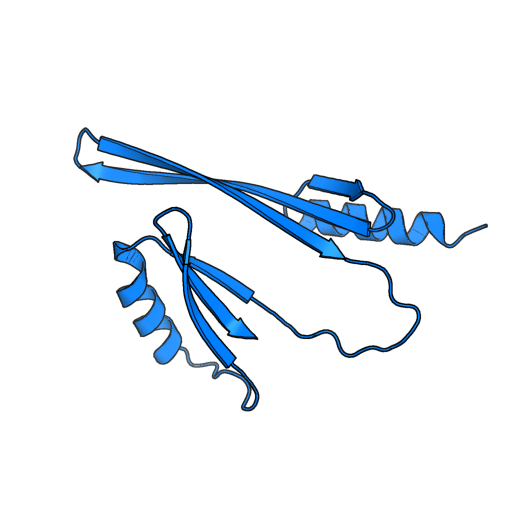 C . GLN A 1 99 ? -7.293 -8.459 -5.837 1.00 91.44 99 GLN A C 1
ATOM 776 O O . GLN A 1 99 ? -7.960 -9.067 -6.677 1.00 91.44 99 GLN A O 1
ATOM 781 N N . ARG A 1 100 ? -6.953 -7.178 -5.993 1.00 94.00 100 ARG A N 1
ATOM 782 C CA . ARG A 1 100 ? -7.244 -6.399 -7.203 1.00 94.00 100 ARG A CA 1
ATOM 783 C C . ARG A 1 100 ? -6.010 -5.620 -7.640 1.00 94.00 100 ARG A C 1
ATOM 785 O O . ARG A 1 100 ? -5.388 -4.952 -6.823 1.00 94.00 100 ARG A O 1
ATOM 792 N N . LEU A 1 101 ? -5.707 -5.672 -8.935 1.00 94.25 101 LEU A N 1
ATOM 793 C CA . LEU A 1 101 ? -4.696 -4.836 -9.579 1.00 94.25 101 LEU A CA 1
ATOM 794 C C . LEU A 1 101 ? -5.381 -3.679 -10.317 1.00 94.25 101 LEU A C 1
ATOM 796 O O . LEU A 1 101 ? -6.343 -3.896 -11.054 1.00 94.25 101 LEU A O 1
ATOM 800 N N . SER A 1 102 ? -4.880 -2.463 -10.135 1.00 94.25 102 SER A N 1
ATOM 801 C CA . SER A 1 102 ? -5.263 -1.272 -10.901 1.00 94.25 102 SER A CA 1
ATOM 802 C C . SER A 1 102 ? -4.029 -0.456 -11.284 1.00 94.25 102 SER A C 1
ATOM 804 O O . SER A 1 102 ? -2.924 -0.718 -10.810 1.00 94.25 102 SER A O 1
ATOM 806 N N . THR A 1 103 ? -4.215 0.541 -12.148 1.00 90.69 103 THR A N 1
ATOM 807 C CA . THR A 1 103 ? -3.191 1.544 -12.456 1.00 90.69 103 THR A CA 1
ATOM 808 C C . THR A 1 103 ? -3.669 2.903 -11.969 1.00 90.69 103 THR A C 1
ATOM 810 O O . THR A 1 103 ? -4.739 3.364 -12.360 1.00 90.69 103 THR A O 1
ATOM 813 N N . GLU A 1 104 ? -2.877 3.546 -11.118 1.00 86.06 104 GLU A N 1
ATOM 814 C CA . GLU A 1 104 ? -3.189 4.821 -10.480 1.00 86.06 104 GLU A CA 1
ATOM 815 C C . GLU A 1 104 ? -1.963 5.724 -10.498 1.00 86.06 104 GLU A C 1
ATOM 817 O O . GLU A 1 104 ? -0.883 5.334 -10.062 1.00 86.06 104 GLU A O 1
ATOM 822 N N . ARG A 1 105 ? -2.128 6.952 -11.007 1.00 77.00 105 ARG A N 1
ATOM 823 C CA . ARG A 1 105 ? -1.058 7.968 -11.053 1.00 77.00 105 ARG A CA 1
ATOM 824 C C . ARG A 1 105 ? 0.224 7.477 -11.759 1.00 77.00 105 ARG A C 1
ATOM 826 O O . ARG A 1 105 ? 1.325 7.872 -11.392 1.00 77.00 105 ARG A O 1
ATOM 833 N N . GLY A 1 106 ? 0.073 6.609 -12.765 1.00 80.62 106 GLY A N 1
ATOM 834 C CA . GLY A 1 106 ? 1.187 6.020 -13.521 1.00 80.62 106 GLY A CA 1
ATOM 835 C C . GLY A 1 106 ? 1.898 4.851 -12.827 1.00 80.62 106 GLY A C 1
ATOM 836 O O . GLY A 1 106 ? 2.875 4.347 -13.366 1.00 80.62 106 GLY A O 1
ATOM 837 N N . MET A 1 107 ? 1.407 4.407 -11.667 1.00 87.12 107 MET A N 1
ATOM 838 C CA . MET A 1 107 ?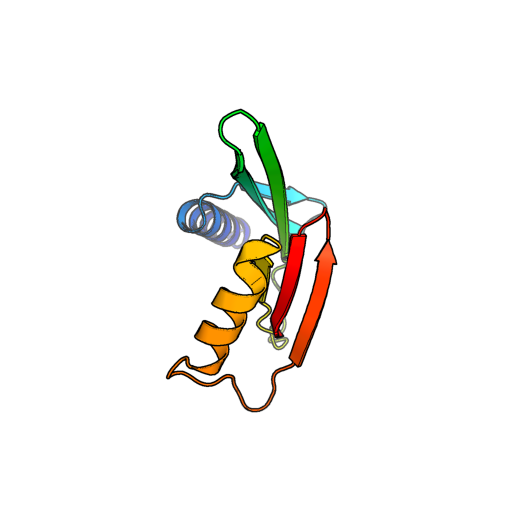 1.911 3.251 -10.921 1.00 87.12 107 MET A CA 1
ATOM 839 C C . MET A 1 107 ? 0.879 2.125 -10.906 1.00 87.12 107 MET A C 1
ATOM 841 O O . MET A 1 107 ? -0.323 2.360 -11.051 1.00 87.12 107 MET A O 1
ATOM 845 N N . HIS A 1 108 ? 1.332 0.897 -10.692 1.00 91.69 108 HIS A N 1
ATOM 846 C CA . HIS A 1 108 ? 0.451 -0.222 -10.387 1.00 91.69 108 HIS A CA 1
ATOM 847 C C . HIS A 1 108 ? 0.066 -0.197 -8.911 1.00 91.69 108 HIS A C 1
ATOM 849 O O . HIS A 1 108 ? 0.914 0.023 -8.056 1.00 91.69 108 HIS A O 1
ATOM 855 N N . CYS A 1 109 ? -1.203 -0.442 -8.605 1.00 92.44 109 CYS A N 1
ATOM 856 C CA . CYS A 1 109 ? -1.699 -0.579 -7.244 1.00 92.44 109 CYS A CA 1
ATOM 857 C C . CYS A 1 109 ? -2.264 -1.986 -7.049 1.00 92.44 109 CYS A C 1
ATOM 859 O O . CYS A 1 109 ? -3.224 -2.376 -7.720 1.00 92.44 109 CYS A O 1
ATOM 861 N N . ILE A 1 110 ? -1.664 -2.749 -6.135 1.00 93.12 110 ILE A N 1
ATOM 862 C CA . ILE A 1 110 ? -2.201 -4.026 -5.664 1.00 93.12 110 ILE A CA 1
ATOM 863 C C . ILE A 1 110 ? -2.967 -3.758 -4.374 1.00 93.12 110 ILE A C 1
ATOM 865 O O . ILE A 1 110 ? -2.385 -3.336 -3.376 1.00 93.12 110 ILE A O 1
ATOM 869 N N . ARG A 1 111 ? -4.270 -4.033 -4.390 1.00 91.94 111 ARG A N 1
ATOM 870 C CA . ARG A 1 111 ? -5.134 -3.987 -3.210 1.00 91.94 111 ARG A CA 1
ATOM 871 C C . ARG A 1 111 ? -5.390 -5.386 -2.689 1.00 91.94 111 ARG A C 1
ATOM 873 O O . ARG A 1 11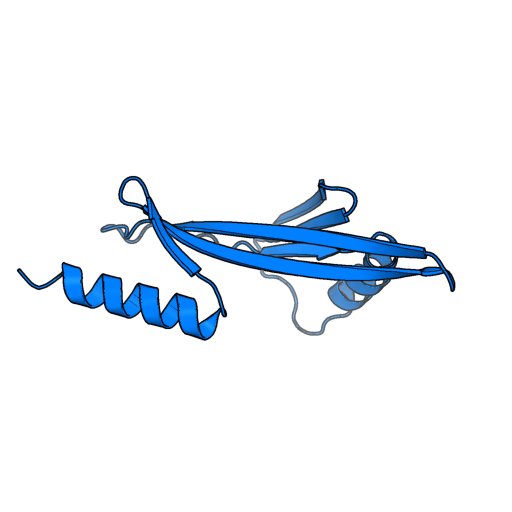1 ? -5.783 -6.252 -3.469 1.00 91.94 111 ARG A O 1
ATOM 880 N N . LEU A 1 112 ? -5.214 -5.563 -1.387 1.00 90.31 112 LEU A N 1
ATOM 881 C CA . LEU A 1 112 ? -5.475 -6.790 -0.641 1.00 90.31 112 LEU A CA 1
ATOM 882 C C . LEU A 1 112 ? -6.508 -6.482 0.446 1.00 90.31 112 LEU A C 1
ATOM 884 O O . LEU A 1 112 ? -6.350 -5.485 1.153 1.00 90.31 112 LEU A O 1
ATOM 888 N N . ALA A 1 113 ? -7.565 -7.288 0.551 1.00 85.88 113 ALA A N 1
ATOM 889 C CA . ALA A 1 113 ? -8.653 -7.108 1.521 1.00 85.88 113 ALA A CA 1
ATOM 890 C C . ALA A 1 113 ? -9.289 -8.434 1.931 1.00 85.88 113 ALA A C 1
ATOM 892 O O . ALA A 1 113 ? -9.395 -9.306 1.037 1.00 85.88 113 ALA A O 1
#

Sequence (113 aa):
MMKTDSLSLAAEKVGEILGAEMELYEGFWQVIKKRTIKAHTSFDMCVSWSLELSVSFKPSTHNQLAINKAEVFLLPEELASFTGALIQHPIHFPSSFSQRLSTERGMHCIRLA

pLDDT: mean 80.04, std 10.69, range [39.72, 94.25]

Foldseek 3Di:
DPPVVVVVVVQVVVCVVVVFDWDQDPQWIKTWDWDWDWDDPDPPDIDIDIDIDIDTDHDDPDPDDDDDKDKDWAAPVCVVVVVVCLVVPPDDDDPPKDWDWDADPNTIIIMID

Radius of gyration: 17.94 Å; chains: 1; bounding box: 41×36×48 Å

Secondary structure (DSSP, 8-state):
--SHHHHHHHHHHHHHHHT-EEEEETTEEEEEEEEEEEEESSSS-EEEEEEEEEEEE---SS-------EEEEE-HHHHHHHHHHHHT-SSPPPSS--EEEEEETTEEEEEE-